Protein AF-A0A7Y1T900-F1 (afdb_monomer)

Foldseek 3Di:
DDDDDDDDDDDDDDDDDDDDDDDDDDPPDDDDPPLQKWKKKFWDDPLATPDIDGVVVVVCLLVVVDFDQVQAQHWIWMKMFIAGNVRHTQEIEIFIWGAHNRRRTPNVDDDPGVVQQVPADQDDDDPNHGHGYHALVRDPDPVCSVGGHDWDPDPPRTNRVSVVVVRD

Solvent-accessible surface area (backbone atoms only — not comparable to full-atom values): 10420 Å² total; per-residue (Å²): 138,88,83,91,82,90,85,85,83,90,87,85,86,82,90,81,85,86,83,81,85,80,78,94,79,83,95,77,86,88,82,72,85,73,78,64,52,51,52,31,37,34,32,45,54,97,84,38,79,77,46,76,46,46,39,71,55,50,49,37,23,56,74,58,78,39,66,41,71,93,40,43,61,35,79,43,40,34,35,39,38,37,23,38,85,83,67,45,69,49,29,35,36,34,32,50,50,47,24,37,81,76,9,32,42,49,75,86,68,79,77,64,62,69,62,51,43,75,71,27,56,71,77,50,71,54,99,91,38,72,18,20,46,30,29,30,91,67,50,91,47,73,85,58,30,79,43,26,40,78,77,57,76,52,92,89,79,26,52,59,67,52,57,57,68,72,60,125

Secondary structure (DSSP, 8-state):
-----------------------------SS-----EEEEEEEEETTEEEEEEEHHHHHHHHTTSS--GGGTT-EEEEEEEEEETTS-EEEEEEEEEEB-TTS-B-TT----HHHHHHHS-EEEEETTEEEEEE-GGG-S-HHHHTTB------TTTSHHHHHHHH--

Structure (mmCIF, N/CA/C/O backbone):
data_AF-A0A7Y1T900-F1
#
_entry.id   AF-A0A7Y1T900-F1
#
loop_
_atom_site.group_PDB
_atom_site.id
_atom_site.type_symbol
_atom_site.label_atom_id
_atom_site.label_alt_id
_atom_site.label_comp_id
_atom_site.label_asym_id
_atom_site.label_entity_id
_atom_site.label_seq_id
_atom_site.pdbx_PDB_ins_code
_atom_site.Cartn_x
_atom_site.Cartn_y
_atom_site.Cartn_z
_atom_site.occupancy
_atom_site.B_iso_or_equiv
_atom_site.auth_seq_id
_atom_site.auth_comp_id
_atom_site.auth_asym_id
_atom_site.auth_atom_id
_atom_site.pdbx_PDB_model_num
ATOM 1 N N . MET A 1 1 ? -23.123 -55.597 -54.312 1.00 45.16 1 MET A N 1
ATOM 2 C CA . MET A 1 1 ? -22.780 -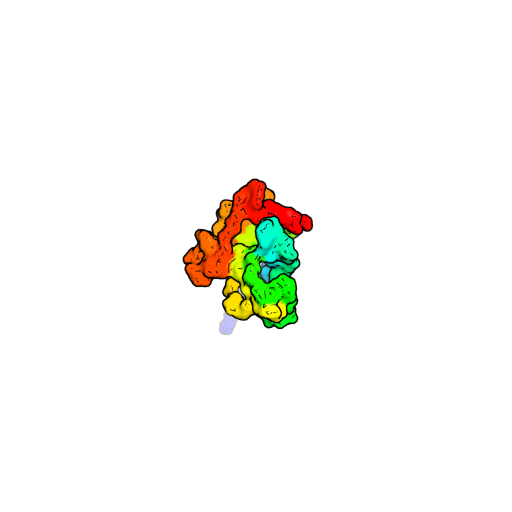57.001 -53.996 1.00 45.16 1 MET A CA 1
ATOM 3 C C . MET A 1 1 ? -21.574 -57.367 -54.848 1.00 45.16 1 MET A C 1
ATOM 5 O O . MET A 1 1 ? -21.586 -56.977 -56.007 1.00 45.16 1 MET A O 1
ATOM 9 N N . LEU A 1 2 ? -20.599 -58.078 -54.259 1.00 38.12 2 LEU A N 1
ATOM 10 C CA . LEU A 1 2 ? -19.249 -58.453 -54.747 1.00 38.12 2 LEU A CA 1
ATOM 11 C C . LEU A 1 2 ? -18.158 -57.437 -54.343 1.00 38.12 2 LEU A C 1
ATOM 13 O O . LEU A 1 2 ? -18.059 -56.376 -54.941 1.00 38.12 2 LEU A O 1
ATOM 17 N N . HIS A 1 3 ? -17.554 -57.544 -53.152 1.00 36.44 3 HIS A N 1
ATOM 18 C CA . HIS A 1 3 ? -16.543 -58.506 -52.644 1.00 36.44 3 HIS A CA 1
ATOM 19 C C . HIS A 1 3 ? -15.094 -58.232 -53.108 1.00 36.44 3 HIS A C 1
ATOM 21 O O . HIS A 1 3 ? -14.698 -58.601 -54.203 1.00 36.44 3 HIS A O 1
ATOM 27 N N . TYR A 1 4 ? -14.363 -57.558 -52.209 1.00 37.28 4 TYR A N 1
ATOM 28 C CA . TYR A 1 4 ? -13.002 -57.794 -51.686 1.00 37.28 4 TYR A CA 1
ATOM 29 C C . TYR A 1 4 ? -12.129 -58.924 -52.275 1.00 37.28 4 TYR A C 1
ATOM 31 O O . TYR A 1 4 ? -12.554 -60.073 -52.244 1.00 37.28 4 TYR A O 1
ATOM 39 N N . THR A 1 5 ? -10.874 -58.581 -52.609 1.00 42.81 5 THR A N 1
ATOM 40 C CA . THR A 1 5 ? -9.597 -59.305 -52.339 1.00 42.81 5 THR A CA 1
ATOM 41 C C . THR A 1 5 ? -8.461 -58.326 -52.681 1.00 42.81 5 THR A C 1
ATOM 43 O O . THR A 1 5 ? -8.420 -57.823 -53.799 1.00 42.81 5 THR A O 1
ATOM 46 N N . ASP A 1 6 ? -7.720 -57.770 -51.723 1.00 39.84 6 ASP A N 1
ATOM 47 C CA . ASP A 1 6 ? -6.566 -58.348 -51.005 1.00 39.84 6 ASP A CA 1
ATOM 48 C C . ASP A 1 6 ? -5.422 -58.799 -51.926 1.00 39.84 6 ASP A C 1
ATOM 50 O O . ASP A 1 6 ? -5.520 -59.833 -52.582 1.00 39.84 6 ASP A O 1
ATOM 54 N N . GLN A 1 7 ? -4.340 -58.007 -51.953 1.00 41.41 7 GLN A N 1
ATOM 55 C CA . GLN A 1 7 ? -3.005 -58.488 -52.305 1.00 41.41 7 GLN A CA 1
ATOM 56 C C . GLN A 1 7 ? -1.916 -57.588 -51.684 1.00 41.41 7 GLN A C 1
ATOM 58 O O . GLN A 1 7 ? -1.679 -56.464 -52.122 1.00 41.41 7 GLN A O 1
ATOM 63 N N . ILE A 1 8 ? -1.267 -58.117 -50.646 1.00 41.59 8 ILE A N 1
ATOM 64 C CA . ILE A 1 8 ? 0.055 -57.745 -50.099 1.00 41.59 8 ILE A CA 1
ATOM 65 C C . ILE A 1 8 ? 1.066 -58.741 -50.729 1.00 41.59 8 ILE A C 1
ATOM 67 O O . ILE A 1 8 ? 0.631 -59.858 -51.031 1.00 41.59 8 ILE A O 1
ATOM 71 N N . PRO A 1 9 ? 2.357 -58.431 -51.003 1.00 43.88 9 PRO A N 1
ATOM 72 C CA . PRO A 1 9 ? 3.439 -58.342 -49.992 1.00 43.88 9 PRO A CA 1
ATOM 73 C C . PRO A 1 9 ? 4.434 -57.187 -50.295 1.00 43.88 9 PRO A C 1
ATOM 75 O O . PRO A 1 9 ? 4.579 -56.768 -51.433 1.00 43.88 9 PRO A O 1
ATOM 78 N N . GLY A 1 10 ? 5.026 -56.500 -49.315 1.00 32.78 10 GLY A N 1
ATOM 79 C CA . GLY A 1 10 ? 6.207 -56.939 -48.564 1.00 32.78 10 GLY A CA 1
ATOM 80 C C . GLY A 1 10 ? 7.485 -56.413 -49.236 1.00 32.78 10 GLY A C 1
ATOM 81 O O . GLY A 1 10 ? 7.670 -56.708 -50.404 1.00 32.78 10 GLY A O 1
ATOM 82 N N . GLU A 1 11 ? 8.315 -55.627 -48.527 1.00 35.12 11 GLU A N 1
ATOM 83 C CA . GLU A 1 11 ? 9.789 -55.759 -48.474 1.00 35.12 11 GLU A CA 1
ATOM 84 C C . GLU A 1 11 ? 10.532 -54.552 -47.834 1.00 35.12 11 GLU A C 1
ATOM 86 O O . GLU A 1 11 ? 10.323 -53.399 -48.190 1.00 35.12 11 GLU A O 1
ATOM 91 N N . PHE A 1 12 ? 11.447 -54.907 -46.916 1.00 35.56 12 PHE A N 1
ATOM 92 C CA . PHE A 1 12 ? 12.725 -54.269 -46.541 1.00 35.56 12 PHE A CA 1
ATOM 93 C C . PHE A 1 12 ? 12.799 -53.011 -45.629 1.00 35.56 12 PHE A C 1
ATOM 95 O O . PHE A 1 12 ? 12.465 -51.889 -45.985 1.00 35.56 12 PHE A O 1
ATOM 102 N N . SER A 1 13 ? 13.367 -53.253 -44.435 1.00 34.88 13 SER A N 1
ATOM 103 C CA . SER A 1 13 ? 14.042 -52.332 -43.484 1.00 34.88 13 SER A CA 1
ATOM 104 C C . SER A 1 13 ? 15.363 -51.762 -44.076 1.00 34.88 13 SER A C 1
ATOM 106 O O . SER A 1 13 ? 15.739 -52.260 -45.140 1.00 34.88 13 SER A O 1
ATOM 108 N N . PRO A 1 14 ? 16.178 -50.881 -43.429 1.00 45.41 14 PRO A N 1
ATOM 109 C CA . PRO A 1 14 ? 16.060 -50.139 -42.156 1.00 45.41 14 PRO A CA 1
ATOM 110 C C . PRO A 1 14 ? 16.460 -48.628 -42.245 1.00 45.41 14 PRO A C 1
ATOM 112 O O . PRO A 1 14 ? 16.906 -48.142 -43.275 1.00 45.41 14 PRO A O 1
ATOM 115 N N . ASP A 1 15 ? 16.337 -47.917 -41.117 1.00 38.31 15 ASP A N 1
ATOM 116 C CA . ASP A 1 15 ? 17.095 -46.714 -40.701 1.00 38.31 15 ASP A CA 1
ATOM 117 C C . ASP A 1 15 ? 17.155 -45.457 -41.602 1.00 38.31 15 ASP A C 1
ATOM 119 O O . ASP A 1 15 ? 17.971 -45.352 -42.512 1.00 38.31 15 ASP A O 1
ATOM 123 N N . CYS A 1 16 ? 16.413 -44.408 -41.217 1.00 36.38 16 CYS A N 1
ATOM 124 C CA . CYS A 1 16 ? 16.974 -43.053 -41.174 1.00 36.38 16 CYS A CA 1
ATOM 125 C C . CYS A 1 16 ? 16.130 -42.145 -40.264 1.00 36.38 16 CYS A C 1
ATOM 127 O O . CYS A 1 16 ? 15.074 -41.654 -40.647 1.00 36.38 16 CYS A O 1
ATOM 129 N N . ALA A 1 17 ? 16.610 -41.985 -39.034 1.00 35.00 17 ALA A N 1
ATOM 130 C CA . ALA A 1 17 ? 16.558 -40.791 -38.195 1.00 35.00 17 ALA A CA 1
ATOM 131 C C . ALA A 1 17 ? 15.448 -39.730 -38.403 1.00 35.00 17 ALA A C 1
ATOM 133 O O . ALA A 1 17 ? 15.327 -39.093 -39.444 1.00 35.00 17 ALA A O 1
ATOM 134 N N . ALA A 1 18 ? 14.866 -39.374 -37.253 1.00 38.28 18 ALA A N 1
ATOM 135 C CA . ALA A 1 18 ? 14.321 -38.063 -36.904 1.00 38.28 18 ALA A CA 1
ATOM 136 C C . ALA A 1 18 ? 12.910 -37.726 -37.406 1.00 38.28 18 ALA A C 1
ATOM 138 O O . ALA A 1 18 ? 12.734 -37.054 -38.409 1.00 38.28 18 ALA A O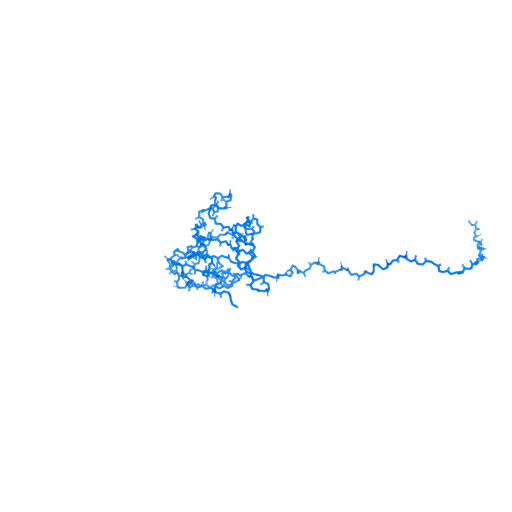 1
ATOM 139 N N . VAL A 1 19 ? 11.921 -37.986 -36.550 1.00 44.19 19 VAL A N 1
ATOM 140 C CA . VAL A 1 19 ? 11.122 -36.895 -35.973 1.00 44.19 19 VAL A CA 1
ATOM 141 C C . VAL A 1 19 ? 10.771 -37.262 -34.536 1.00 44.19 19 VAL A C 1
ATOM 143 O O . VAL A 1 19 ? 10.207 -38.312 -34.249 1.00 44.19 19 VAL A O 1
ATOM 146 N N . ARG A 1 20 ? 11.239 -36.410 -33.631 1.00 42.25 20 ARG A N 1
ATOM 147 C CA . ARG A 1 20 ? 11.107 -36.516 -32.185 1.00 42.25 20 ARG A CA 1
ATOM 148 C C . ARG A 1 20 ? 9.652 -36.289 -31.780 1.00 42.25 20 ARG A C 1
ATOM 150 O O . ARG A 1 20 ? 9.027 -35.349 -32.256 1.00 42.25 20 ARG A O 1
ATOM 157 N N . ASP A 1 21 ? 9.170 -37.162 -30.908 1.00 39.00 21 ASP A N 1
ATOM 158 C CA . ASP A 1 21 ? 8.677 -36.800 -29.579 1.00 39.00 21 ASP A CA 1
ATOM 159 C C . ASP A 1 21 ? 7.980 -35.435 -29.444 1.00 39.00 21 ASP A C 1
ATOM 161 O O . ASP A 1 21 ? 8.631 -34.394 -29.354 1.00 39.00 21 ASP A O 1
ATOM 165 N N . VAL A 1 22 ? 6.648 -35.467 -29.367 1.00 48.41 22 VAL A N 1
ATOM 166 C CA . VAL A 1 22 ? 5.879 -34.527 -28.544 1.00 48.41 22 VAL A CA 1
ATOM 167 C C . VAL A 1 22 ? 4.795 -35.345 -27.837 1.00 48.41 22 VAL A C 1
ATOM 169 O O . VAL A 1 22 ? 3.621 -35.319 -28.209 1.00 48.41 22 VAL A O 1
ATOM 172 N N . GLN A 1 23 ? 5.223 -36.135 -26.845 1.00 41.78 23 GLN A N 1
ATOM 173 C CA . GLN A 1 23 ? 4.377 -36.537 -25.716 1.00 41.78 23 GLN A CA 1
ATOM 174 C C . GLN A 1 23 ? 3.756 -35.260 -25.113 1.00 41.78 23 GLN A C 1
ATOM 176 O O . GLN A 1 23 ? 4.414 -34.243 -24.927 1.00 41.78 23 GLN A O 1
ATOM 181 N N . GLU A 1 24 ? 2.434 -35.168 -25.035 1.00 50.62 24 GLU A N 1
ATOM 182 C CA . GLU A 1 24 ? 1.666 -35.583 -23.858 1.00 50.62 24 GLU A CA 1
ATOM 183 C C . GLU A 1 24 ? 2.064 -34.882 -22.548 1.00 50.62 24 GLU A C 1
ATOM 185 O O . GLU A 1 24 ? 2.051 -35.485 -21.488 1.00 50.62 24 GLU A O 1
ATOM 190 N N . GLU A 1 25 ? 2.329 -33.576 -22.581 1.00 47.28 25 GLU A N 1
ATOM 191 C CA . GLU A 1 25 ? 2.308 -32.742 -21.375 1.00 47.28 25 GLU A CA 1
ATOM 192 C C . GLU A 1 25 ? 1.733 -31.364 -21.697 1.00 47.28 25 GLU A C 1
ATOM 194 O O . GLU A 1 25 ? 2.413 -30.534 -22.287 1.00 47.28 25 GLU A O 1
ATOM 199 N N . SER A 1 26 ? 0.463 -31.130 -21.343 1.00 45.59 26 SER A N 1
ATOM 200 C CA . SER A 1 26 ? -0.098 -29.825 -20.918 1.00 45.59 26 SER A CA 1
ATOM 201 C C . SER A 1 26 ? -1.629 -29.887 -20.838 1.00 45.59 26 SER A C 1
ATOM 203 O O . SER A 1 26 ? -2.348 -29.094 -21.440 1.00 45.59 26 SER A O 1
ATOM 205 N N . ARG A 1 27 ? -2.164 -30.844 -20.071 1.00 48.28 27 ARG A N 1
ATOM 206 C CA . ARG A 1 27 ? -3.566 -30.822 -19.609 1.00 48.28 27 ARG A CA 1
ATOM 207 C C . ARG A 1 27 ? -3.702 -30.263 -18.189 1.00 48.28 27 ARG A C 1
ATOM 209 O O . ARG A 1 27 ? -4.608 -30.638 -17.453 1.00 48.28 27 ARG A O 1
ATOM 216 N N . LEU A 1 28 ? -2.823 -29.337 -17.807 1.00 46.28 28 LEU A N 1
ATOM 217 C CA . LEU A 1 28 ? -2.864 -28.725 -16.483 1.00 46.28 28 LEU A CA 1
ATOM 218 C C . LEU A 1 28 ? -2.507 -27.234 -16.502 1.00 46.28 28 LEU A C 1
ATOM 220 O O . LEU A 1 28 ? -1.530 -26.832 -15.892 1.00 46.28 28 LEU A O 1
ATOM 224 N N . ILE A 1 29 ? -3.320 -26.403 -17.159 1.00 49.94 29 ILE A N 1
ATOM 225 C CA . ILE A 1 29 ? -3.490 -24.998 -16.750 1.00 49.94 29 ILE A CA 1
ATOM 226 C C . ILE A 1 29 ? -4.977 -24.640 -16.903 1.00 49.94 29 ILE A C 1
ATOM 228 O O . ILE A 1 29 ? -5.376 -23.979 -17.854 1.00 49.94 29 ILE A O 1
ATOM 232 N N . LEU A 1 30 ? -5.824 -25.143 -15.995 1.00 50.34 30 LEU A N 1
ATOM 233 C CA . LEU A 1 30 ? -7.190 -24.621 -15.816 1.00 50.34 30 LEU A CA 1
ATOM 234 C C . LEU A 1 30 ? -7.525 -24.223 -14.368 1.00 50.34 30 LEU A C 1
ATOM 236 O O . LEU A 1 30 ? -8.487 -23.502 -14.175 1.00 50.34 30 LEU A O 1
ATOM 240 N N . PHE A 1 31 ? -6.735 -24.552 -13.344 1.00 47.88 31 PHE A N 1
ATOM 241 C CA . PHE A 1 31 ? -6.964 -24.011 -11.995 1.00 47.88 31 PHE A CA 1
ATOM 242 C C . PHE A 1 31 ? -5.635 -23.813 -11.275 1.00 47.88 31 PHE A C 1
ATOM 244 O O . PHE A 1 31 ? -4.963 -24.777 -10.925 1.00 47.88 31 PHE A O 1
ATOM 251 N N . GLY A 1 32 ? -5.259 -22.549 -11.084 1.00 40.34 32 GLY A N 1
ATOM 252 C CA . GLY A 1 32 ? -4.048 -22.151 -10.378 1.00 40.34 32 GLY A CA 1
ATOM 253 C C . GLY A 1 32 ? -3.141 -21.297 -11.249 1.00 40.34 32 GLY A C 1
ATOM 254 O O . GLY A 1 32 ? -2.096 -21.757 -11.702 1.00 40.34 32 GLY A O 1
ATOM 255 N N . ALA A 1 33 ? -3.481 -20.017 -11.419 1.00 45.28 33 ALA A N 1
ATOM 256 C CA . ALA A 1 33 ? -2.409 -19.034 -11.455 1.00 45.28 33 ALA A CA 1
ATOM 257 C C . ALA A 1 33 ? -1.671 -19.223 -10.127 1.00 45.28 33 ALA A C 1
ATOM 259 O O . ALA A 1 33 ? -2.190 -18.862 -9.074 1.00 45.28 33 ALA A O 1
ATOM 260 N N . LYS A 1 34 ? -0.538 -19.928 -10.147 1.00 46.97 34 LYS A N 1
ATOM 261 C CA . LYS A 1 34 ? 0.310 -20.069 -8.969 1.00 46.97 34 LYS A CA 1
ATOM 262 C C . LYS A 1 34 ? 0.652 -18.633 -8.578 1.00 46.97 34 LYS A C 1
ATOM 264 O O . LYS A 1 34 ? 1.397 -17.985 -9.307 1.00 46.97 34 LYS A O 1
ATOM 269 N N . GLN A 1 35 ? 0.045 -18.097 -7.517 1.00 55.28 35 GLN A N 1
ATOM 270 C CA . GLN A 1 35 ? 0.460 -16.813 -6.963 1.00 55.28 35 GLN A CA 1
ATOM 271 C C . GLN A 1 35 ? 1.894 -17.031 -6.479 1.00 55.28 35 GLN A C 1
ATOM 273 O O . GLN A 1 35 ? 2.144 -17.588 -5.417 1.00 55.28 35 GLN A O 1
ATOM 278 N N . THR A 1 36 ? 2.862 -16.699 -7.332 1.00 72.00 36 THR A N 1
ATOM 279 C CA . THR A 1 36 ? 4.294 -16.756 -7.021 1.00 72.00 36 THR A CA 1
ATOM 280 C C . THR A 1 36 ? 4.756 -15.474 -6.340 1.00 72.00 36 THR A C 1
ATOM 282 O O . THR A 1 36 ? 5.948 -15.182 -6.333 1.00 72.00 36 THR A O 1
ATOM 285 N N . ASN A 1 37 ? 3.816 -14.687 -5.823 1.00 84.81 37 ASN A N 1
ATOM 286 C CA . ASN A 1 37 ? 4.079 -13.404 -5.212 1.00 84.81 37 ASN A CA 1
ATOM 287 C C . ASN A 1 37 ? 3.285 -13.308 -3.909 1.00 84.81 37 ASN A C 1
ATOM 289 O O . ASN A 1 37 ? 2.153 -13.785 -3.843 1.00 84.81 37 ASN A O 1
ATOM 293 N N . TYR A 1 38 ? 3.892 -12.687 -2.910 1.00 90.38 38 TYR A N 1
ATOM 294 C CA . TYR A 1 38 ? 3.255 -12.261 -1.678 1.00 90.38 38 TYR A CA 1
ATOM 295 C C . TYR A 1 38 ? 2.756 -10.828 -1.829 1.00 90.38 38 TYR A C 1
ATOM 297 O O . TYR A 1 38 ? 3.373 -10.008 -2.514 1.00 90.38 38 TYR A O 1
ATOM 305 N N . GLU A 1 39 ? 1.642 -10.533 -1.174 1.00 92.44 39 GLU A N 1
ATOM 306 C CA . GLU A 1 39 ? 1.009 -9.221 -1.189 1.00 92.44 39 GLU A CA 1
ATOM 307 C C . GLU A 1 39 ? 0.828 -8.748 0.252 1.00 92.44 39 GLU A C 1
ATOM 309 O O . GLU A 1 39 ? 0.357 -9.497 1.112 1.00 92.44 39 GLU A O 1
ATOM 314 N N . ALA A 1 40 ? 1.244 -7.515 0.523 1.00 93.44 40 ALA A N 1
ATOM 315 C CA . ALA A 1 40 ? 1.246 -6.942 1.864 1.00 93.44 40 ALA A CA 1
ATOM 316 C C . ALA A 1 40 ? 0.867 -5.462 1.831 1.00 93.44 40 ALA A C 1
ATOM 318 O O . ALA A 1 40 ? 1.049 -4.784 0.817 1.00 93.44 40 ALA A O 1
ATOM 319 N N . VAL A 1 41 ? 0.369 -4.958 2.956 1.00 93.00 41 VAL A N 1
ATOM 320 C CA . VAL A 1 41 ? 0.059 -3.544 3.170 1.00 93.00 41 VAL A CA 1
ATOM 321 C C . VAL A 1 41 ? 0.832 -3.046 4.381 1.00 93.00 41 VAL A C 1
ATOM 323 O O . VAL A 1 41 ? 0.808 -3.655 5.450 1.00 93.00 41 VAL A O 1
ATOM 326 N N . LEU A 1 42 ? 1.535 -1.930 4.204 1.00 92.69 42 LEU A N 1
ATOM 327 C CA . LEU A 1 42 ? 2.271 -1.260 5.268 1.00 92.69 42 LEU A CA 1
ATOM 328 C C . LEU A 1 42 ? 1.686 0.125 5.493 1.00 92.69 42 LEU A C 1
ATOM 330 O O . LEU A 1 42 ? 1.648 0.949 4.580 1.00 92.69 42 LEU A O 1
ATOM 334 N N . PHE A 1 43 ? 1.285 0.398 6.726 1.00 92.31 43 PHE A N 1
ATOM 335 C CA . PHE A 1 43 ? 0.881 1.720 7.176 1.00 92.31 43 PHE A CA 1
ATOM 336 C C . PHE A 1 43 ? 2.121 2.500 7.587 1.00 92.31 43 PHE A C 1
ATOM 338 O O . PHE A 1 43 ? 2.931 2.032 8.389 1.00 92.31 43 PHE A O 1
ATOM 345 N N . VAL A 1 44 ? 2.286 3.695 7.033 1.00 89.69 44 VAL A N 1
ATOM 346 C CA . VAL A 1 44 ? 3.486 4.512 7.191 1.00 89.69 44 VAL A CA 1
ATOM 347 C C . VAL A 1 44 ? 3.138 5.904 7.698 1.00 89.69 44 VAL A C 1
ATOM 349 O O . VAL A 1 44 ? 2.142 6.508 7.314 1.00 89.69 44 VAL A O 1
ATOM 352 N N . SER A 1 45 ? 3.994 6.451 8.553 1.00 85.81 45 SER A N 1
ATOM 353 C CA . SER A 1 45 ? 3.895 7.835 9.011 1.00 85.81 45 SER A CA 1
ATOM 354 C C . SER A 1 45 ? 5.282 8.395 9.275 1.00 85.81 45 SER A C 1
ATOM 356 O O . SER A 1 45 ? 6.105 7.738 9.908 1.00 85.81 45 SER A O 1
ATOM 358 N N . ARG A 1 46 ? 5.561 9.605 8.768 1.00 76.75 46 ARG A N 1
ATOM 359 C CA . ARG A 1 46 ? 6.829 10.339 8.971 1.00 76.75 46 ARG A CA 1
ATOM 360 C C . ARG A 1 46 ? 8.080 9.445 8.853 1.00 76.75 46 ARG A C 1
ATOM 362 O O . ARG A 1 46 ? 8.945 9.465 9.723 1.00 76.75 46 ARG A O 1
ATOM 369 N N . ASN A 1 47 ? 8.149 8.645 7.787 1.00 71.81 47 ASN A N 1
ATOM 370 C CA . ASN A 1 47 ? 9.255 7.724 7.475 1.00 71.81 47 ASN A CA 1
ATOM 371 C C . ASN A 1 47 ? 9.417 6.538 8.443 1.00 71.81 47 ASN A C 1
ATOM 373 O O . ASN A 1 47 ? 10.491 5.943 8.522 1.00 71.81 47 ASN A O 1
ATOM 377 N N . LYS A 1 48 ? 8.350 6.151 9.141 1.00 81.25 48 LYS A N 1
ATOM 378 C CA . LYS A 1 48 ? 8.300 4.952 9.976 1.00 81.25 48 LYS A CA 1
ATOM 379 C C . LYS A 1 48 ? 7.120 4.074 9.563 1.00 81.25 48 LYS A C 1
ATOM 381 O O . LYS A 1 48 ? 6.042 4.596 9.292 1.00 81.25 48 LYS A O 1
ATOM 386 N N . VAL A 1 49 ? 7.316 2.757 9.552 1.00 88.38 49 VAL A N 1
ATOM 387 C CA . VAL A 1 49 ? 6.206 1.797 9.486 1.00 88.38 49 VAL A CA 1
ATOM 388 C C . VAL A 1 49 ? 5.513 1.779 10.843 1.00 88.38 49 VAL A C 1
ATOM 390 O O . VAL A 1 49 ? 6.151 1.540 11.871 1.00 88.38 49 VAL A O 1
ATOM 393 N N . LEU A 1 50 ? 4.223 2.096 10.846 1.00 90.31 50 LEU A N 1
ATOM 394 C CA . LEU A 1 50 ? 3.363 1.985 12.019 1.00 90.31 50 LEU A CA 1
ATOM 395 C C . LEU A 1 50 ? 2.913 0.539 12.210 1.00 90.31 50 LEU A C 1
ATOM 397 O O . LEU A 1 50 ? 3.007 0.015 13.314 1.00 90.31 50 LEU A O 1
ATOM 401 N N . LYS A 1 51 ? 2.471 -0.093 11.120 1.00 90.38 51 LYS A N 1
ATOM 402 C CA . LYS A 1 51 ? 1.951 -1.458 11.108 1.00 90.38 51 LYS A CA 1
ATOM 403 C C . LYS A 1 51 ? 2.163 -2.094 9.742 1.00 90.38 51 LYS A C 1
ATOM 405 O O . LYS A 1 51 ? 2.111 -1.406 8.724 1.00 90.38 51 LYS A O 1
ATOM 410 N N . GLU A 1 52 ? 2.369 -3.399 9.733 1.00 91.69 52 GLU A N 1
ATOM 411 C CA . GLU A 1 52 ? 2.429 -4.230 8.534 1.00 91.69 52 GLU A CA 1
ATOM 412 C C . GLU A 1 52 ? 1.435 -5.382 8.676 1.00 91.69 52 GLU A C 1
ATOM 414 O O . GLU A 1 52 ? 1.224 -5.887 9.779 1.00 91.69 52 GLU A O 1
ATOM 419 N N . MET A 1 53 ? 0.796 -5.756 7.573 1.00 92.62 53 MET A N 1
ATOM 420 C CA . MET A 1 53 ? -0.137 -6.879 7.513 1.00 92.62 53 MET A CA 1
ATOM 421 C C . MET A 1 53 ? -0.175 -7.464 6.100 1.00 92.62 53 MET A C 1
ATOM 423 O O . MET A 1 53 ? 0.174 -6.793 5.121 1.00 92.62 53 MET A O 1
ATOM 427 N N . LEU A 1 54 ? -0.596 -8.720 5.976 1.00 91.81 54 LEU A N 1
ATOM 428 C CA . LEU A 1 54 ? -0.844 -9.343 4.680 1.00 91.81 54 LEU A CA 1
A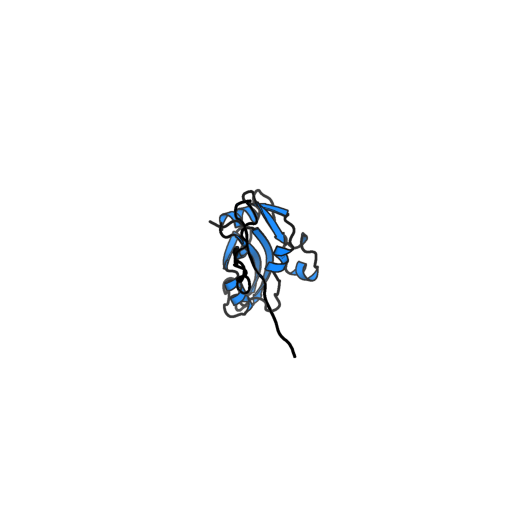TOM 429 C C . LEU A 1 54 ? -2.007 -8.650 3.973 1.00 91.81 54 LEU A C 1
ATOM 431 O O . LEU A 1 54 ? -2.927 -8.134 4.609 1.00 91.81 54 LEU A O 1
ATOM 435 N N . TYR A 1 55 ? -2.009 -8.684 2.640 1.00 91.50 55 TYR A N 1
ATOM 436 C CA . TYR A 1 55 ? -3.115 -8.106 1.880 1.00 91.50 55 TYR A CA 1
ATOM 437 C C . TYR A 1 55 ? -4.458 -8.759 2.237 1.00 91.50 55 TYR A C 1
ATOM 439 O O . TYR A 1 55 ? -5.437 -8.050 2.418 1.00 91.50 55 TYR A O 1
ATOM 447 N N . SER A 1 56 ? -4.479 -10.070 2.489 1.00 90.81 56 SER A N 1
ATOM 448 C CA . SER A 1 56 ? -5.676 -10.783 2.954 1.00 90.81 56 SER A CA 1
ATOM 449 C C . SER A 1 56 ? -6.182 -10.323 4.326 1.00 90.81 56 SER A C 1
ATOM 451 O O . SER A 1 56 ? -7.377 -10.387 4.601 1.00 90.81 56 SER A O 1
ATOM 453 N N . GLU A 1 57 ? -5.285 -9.883 5.214 1.00 91.25 57 GLU A N 1
ATOM 454 C CA . GLU A 1 57 ? -5.679 -9.307 6.507 1.00 91.25 57 GLU A CA 1
ATOM 455 C C . GLU A 1 57 ? -6.288 -7.922 6.298 1.00 91.25 57 GLU A C 1
ATOM 457 O O . GLU A 1 57 ? -7.336 -7.616 6.859 1.00 91.25 57 GLU A O 1
ATOM 462 N N . PHE A 1 58 ? -5.686 -7.118 5.420 1.00 91.50 58 PHE A N 1
ATOM 463 C CA . PHE A 1 58 ? -6.236 -5.826 5.034 1.00 91.50 58 PHE A CA 1
ATOM 464 C C . PHE A 1 58 ? -7.609 -5.955 4.352 1.00 91.50 58 PHE A C 1
ATOM 466 O O . PHE A 1 58 ? -8.512 -5.183 4.660 1.00 91.50 58 PHE A O 1
ATOM 473 N N . GLU A 1 59 ? -7.817 -6.956 3.493 1.00 90.12 59 GLU A N 1
ATOM 474 C CA . GLU A 1 59 ? -9.131 -7.257 2.903 1.00 90.12 59 GLU A CA 1
ATOM 475 C C . GLU A 1 59 ? -10.182 -7.553 3.982 1.00 90.12 59 GLU A C 1
ATOM 477 O O . GLU A 1 59 ? -11.289 -7.021 3.928 1.00 90.12 59 GLU A O 1
ATOM 482 N N . ALA A 1 60 ? -9.822 -8.307 5.025 1.00 90.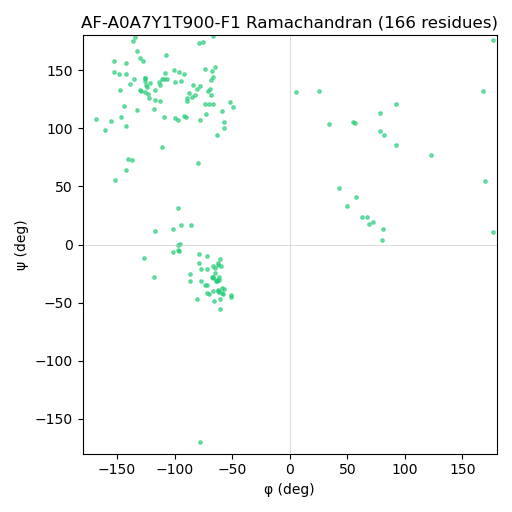75 60 ALA A N 1
ATOM 483 C CA . ALA A 1 60 ? -10.723 -8.557 6.149 1.00 90.75 60 ALA A CA 1
ATOM 484 C C . ALA A 1 60 ? -11.083 -7.272 6.923 1.00 90.75 60 ALA A C 1
ATOM 486 O O . ALA A 1 60 ? -12.193 -7.162 7.456 1.00 90.75 60 ALA A O 1
ATOM 487 N N . VAL A 1 61 ? -10.170 -6.296 6.973 1.00 90.12 61 VAL A N 1
ATOM 488 C CA . VAL A 1 61 ? -10.432 -4.966 7.543 1.00 90.12 61 VAL A CA 1
ATOM 489 C C . VAL A 1 61 ? -11.387 -4.162 6.654 1.00 90.12 61 VAL A C 1
ATOM 491 O O . VAL A 1 61 ? -12.332 -3.560 7.165 1.00 90.12 61 VAL A O 1
ATOM 494 N N . LEU A 1 62 ? -11.205 -4.200 5.329 1.00 88.44 62 LEU A N 1
ATOM 495 C CA . LEU A 1 62 ? -12.108 -3.553 4.364 1.00 88.44 62 LEU A CA 1
ATOM 496 C C . LEU A 1 62 ? -13.529 -4.132 4.409 1.00 88.44 62 LEU A C 1
ATOM 498 O O . LEU A 1 62 ? -14.510 -3.388 4.356 1.00 88.44 62 LEU A O 1
ATOM 502 N N . ASP A 1 63 ? -13.648 -5.450 4.571 1.00 87.38 63 ASP A N 1
ATOM 503 C CA . ASP A 1 63 ? -14.936 -6.136 4.710 1.00 87.38 63 ASP A CA 1
ATOM 504 C C . ASP A 1 63 ? -15.607 -5.870 6.074 1.00 87.38 63 ASP A C 1
ATOM 506 O O . ASP A 1 63 ? -16.786 -6.184 6.278 1.00 87.38 63 ASP A O 1
ATOM 510 N N . GLY A 1 64 ? -14.884 -5.256 7.018 1.00 85.31 64 GLY A N 1
ATOM 511 C CA . GLY A 1 64 ? -15.351 -4.974 8.374 1.00 85.31 64 GLY A CA 1
ATOM 512 C C . GLY A 1 64 ? -15.446 -6.217 9.261 1.00 85.31 64 GLY A C 1
ATOM 513 O O . GLY A 1 64 ? -16.165 -6.202 10.261 1.00 85.31 64 GLY A O 1
ATOM 514 N N . VAL A 1 65 ? -14.751 -7.298 8.893 1.00 85.19 65 VAL A N 1
ATOM 515 C CA . VAL A 1 65 ? -14.619 -8.517 9.709 1.00 85.19 65 VAL A CA 1
ATOM 516 C C . VAL A 1 65 ? -13.674 -8.265 10.885 1.00 85.19 65 VAL A C 1
ATOM 518 O O . VAL A 1 65 ? -13.893 -8.789 11.978 1.00 85.19 65 VAL A O 1
ATOM 521 N N . VAL A 1 66 ? -12.644 -7.446 10.664 1.00 85.25 66 VAL A N 1
ATOM 522 C CA . VAL A 1 66 ? -11.646 -7.042 11.661 1.00 85.25 66 VAL A CA 1
ATOM 523 C C . VAL A 1 66 ? -11.612 -5.516 11.735 1.00 85.25 66 VAL A C 1
ATOM 525 O O . VAL A 1 66 ? -11.645 -4.844 10.711 1.00 85.25 66 VAL A O 1
ATOM 528 N N . GLY A 1 67 ? -11.577 -4.964 12.946 1.00 84.75 67 GLY A N 1
ATOM 529 C CA . GLY A 1 67 ? -11.377 -3.532 13.167 1.00 84.75 67 GLY A CA 1
ATOM 530 C C . GLY A 1 67 ? -9.934 -3.235 13.554 1.00 84.75 67 GLY A C 1
ATOM 531 O O . GLY A 1 67 ? -9.281 -4.050 14.208 1.00 84.75 67 GLY A O 1
ATOM 532 N N . GLU A 1 68 ? -9.465 -2.045 13.202 1.00 88.50 68 GLU A N 1
ATOM 533 C CA . GLU A 1 68 ? -8.132 -1.539 13.509 1.00 88.50 68 GLU A CA 1
ATOM 534 C C . GLU A 1 68 ? -8.225 -0.397 14.534 1.00 88.50 68 GLU A C 1
ATOM 536 O O . GLU A 1 68 ? -8.239 0.780 14.166 1.00 88.50 68 GLU A O 1
ATOM 541 N N . PRO A 1 69 ? -8.294 -0.709 15.844 1.00 86.56 69 PRO A N 1
ATOM 542 C CA . PRO A 1 69 ? -8.473 0.308 16.881 1.00 86.56 69 PRO A CA 1
ATOM 543 C C . PRO A 1 69 ? -7.286 1.276 16.983 1.00 86.56 69 PRO A C 1
ATOM 545 O O . PRO A 1 69 ? -7.421 2.374 17.513 1.00 86.56 69 PRO A O 1
ATOM 548 N N . GLU A 1 70 ? -6.120 0.875 16.472 1.00 86.00 70 GLU A N 1
ATOM 549 C CA . GLU A 1 70 ? -4.915 1.706 16.398 1.00 86.00 70 GLU A CA 1
ATOM 550 C C . GLU A 1 70 ? -5.068 2.888 15.429 1.00 86.00 70 GLU A C 1
ATOM 552 O O . GLU A 1 70 ? -4.303 3.844 15.527 1.00 86.00 70 GLU A O 1
ATOM 557 N N . PHE A 1 71 ? -6.050 2.833 14.524 1.00 88.44 71 PHE A N 1
ATOM 558 C CA . PHE A 1 71 ? -6.301 3.848 13.501 1.00 88.44 71 PHE A CA 1
ATOM 559 C C . PHE A 1 71 ? -7.667 4.534 13.652 1.00 88.44 71 PHE A C 1
ATOM 561 O O . PHE A 1 71 ? -8.091 5.251 12.754 1.00 88.44 71 PHE A O 1
ATOM 568 N N . CYS A 1 72 ? -8.370 4.345 14.774 1.00 90.81 72 CYS A N 1
ATOM 569 C CA . CYS A 1 72 ? -9.682 4.951 15.026 1.00 90.81 72 CYS A CA 1
ATOM 570 C C . CYS A 1 72 ? -9.709 6.465 14.746 1.00 90.81 72 CYS A C 1
ATOM 572 O O . CYS A 1 72 ? -9.052 7.244 15.438 1.00 90.81 72 CYS A O 1
ATOM 574 N N . GLY A 1 73 ? -10.537 6.886 13.786 1.00 89.12 73 GLY A N 1
ATOM 575 C CA . GLY A 1 73 ? -10.720 8.294 13.424 1.00 89.12 73 GLY A CA 1
ATOM 576 C C . GLY A 1 73 ? -9.508 8.941 12.747 1.00 89.12 73 GLY A C 1
ATOM 577 O O . GLY A 1 73 ? -9.419 10.171 12.720 1.00 89.12 73 GLY A O 1
ATOM 578 N N . GLU A 1 74 ? -8.568 8.146 12.231 1.00 90.50 74 GLU A N 1
ATOM 579 C CA . GLU A 1 74 ? -7.370 8.636 11.556 1.00 90.50 74 GLU A CA 1
ATOM 580 C C . GLU A 1 74 ? -7.410 8.407 10.038 1.00 90.50 74 GLU A C 1
ATOM 582 O O . GLU A 1 74 ? -7.928 7.416 9.526 1.00 90.50 74 GLU A O 1
ATOM 587 N N . THR A 1 75 ? -6.784 9.334 9.312 1.00 90.56 75 THR A N 1
ATOM 588 C CA . THR A 1 75 ? -6.437 9.171 7.898 1.00 90.56 75 THR A CA 1
ATOM 589 C C . THR A 1 75 ? -5.026 8.603 7.807 1.00 90.56 75 THR A C 1
ATOM 591 O O . THR A 1 75 ? -4.040 9.290 8.105 1.00 90.56 75 THR A O 1
ATOM 594 N N . CYS A 1 76 ? -4.903 7.354 7.374 1.00 91.31 76 CYS A N 1
ATOM 595 C CA . CYS A 1 76 ? -3.627 6.654 7.332 1.00 91.31 76 CYS A CA 1
ATOM 596 C C . CYS A 1 76 ? -3.022 6.661 5.927 1.00 91.31 76 CYS A C 1
ATOM 598 O O . CYS A 1 76 ? -3.702 6.452 4.923 1.00 91.31 76 CYS A O 1
ATOM 600 N N . HIS A 1 77 ? -1.701 6.845 5.859 1.00 91.75 77 HIS A N 1
ATOM 601 C CA . HIS A 1 77 ? -0.943 6.628 4.630 1.00 91.75 77 HIS A CA 1
ATOM 602 C C . HIS A 1 77 ? -0.496 5.172 4.593 1.00 91.75 77 HIS A C 1
ATOM 604 O O . HIS A 1 77 ? 0.142 4.691 5.529 1.00 91.75 77 HIS A O 1
ATOM 610 N N . ALA A 1 78 ? -0.810 4.479 3.510 1.00 91.94 78 ALA A N 1
ATOM 611 C CA . ALA A 1 78 ? -0.509 3.073 3.335 1.00 91.94 78 ALA A CA 1
ATOM 612 C C . ALA A 1 78 ? 0.240 2.816 2.023 1.00 91.94 78 ALA A C 1
ATOM 614 O O . ALA A 1 78 ? 0.227 3.619 1.078 1.00 91.94 78 ALA A O 1
ATOM 615 N N . VAL A 1 79 ? 0.937 1.685 1.993 1.00 92.75 79 VAL A N 1
ATOM 616 C CA . VAL A 1 79 ? 1.706 1.206 0.851 1.00 92.75 79 VAL A CA 1
ATOM 617 C C . VAL A 1 79 ? 1.368 -0.256 0.626 1.00 92.75 79 VAL A C 1
ATOM 619 O O . VAL A 1 79 ? 1.672 -1.103 1.461 1.00 92.75 79 VAL A O 1
ATOM 622 N N . PHE A 1 80 ? 0.759 -0.555 -0.514 1.00 93.44 80 PHE A N 1
ATOM 623 C CA . PHE A 1 80 ? 0.609 -1.924 -0.989 1.00 93.44 80 PHE A CA 1
ATOM 624 C C . PHE A 1 80 ? 1.911 -2.368 -1.640 1.00 93.44 80 PHE A C 1
ATOM 626 O O . PHE A 1 80 ? 2.459 -1.627 -2.455 1.00 93.44 80 PHE A O 1
ATOM 633 N N . LEU A 1 81 ? 2.387 -3.565 -1.313 1.00 92.31 81 LEU A N 1
ATOM 634 C CA . LEU A 1 81 ? 3.593 -4.171 -1.862 1.00 92.31 81 LEU A CA 1
ATOM 635 C C . LEU A 1 81 ? 3.260 -5.497 -2.534 1.00 92.31 81 LEU A C 1
ATOM 637 O O . LEU A 1 81 ? 2.531 -6.318 -1.980 1.00 92.31 81 LEU A O 1
ATOM 641 N N . LYS A 1 82 ? 3.888 -5.730 -3.686 1.00 91.56 82 LYS A N 1
ATOM 642 C CA . LYS A 1 82 ? 3.937 -7.038 -4.343 1.00 91.56 82 LYS A CA 1
ATOM 643 C C . LYS A 1 82 ? 5.370 -7.539 -4.294 1.00 91.56 82 LYS A C 1
ATOM 645 O O . LYS A 1 82 ? 6.283 -6.843 -4.740 1.00 91.56 82 LYS A O 1
ATOM 650 N N . ILE A 1 83 ? 5.565 -8.720 -3.731 1.00 90.25 83 ILE A N 1
ATOM 651 C CA . ILE A 1 83 ? 6.870 -9.283 -3.381 1.00 90.25 83 ILE A CA 1
ATOM 652 C C . ILE A 1 83 ? 6.986 -10.654 -4.046 1.00 90.25 83 ILE A C 1
ATOM 654 O O . ILE A 1 83 ? 6.019 -11.403 -4.043 1.00 90.25 83 ILE A O 1
ATOM 658 N N . ASP A 1 84 ? 8.125 -11.009 -4.633 1.00 88.31 84 ASP A N 1
ATOM 659 C CA . ASP A 1 84 ? 8.317 -12.345 -5.215 1.00 88.31 84 ASP A CA 1
ATOM 660 C C . ASP A 1 84 ? 8.621 -13.421 -4.148 1.00 88.31 84 ASP A C 1
ATOM 662 O O . ASP A 1 84 ? 8.850 -13.139 -2.972 1.00 88.31 84 ASP A O 1
ATOM 666 N N . MET A 1 85 ? 8.682 -14.693 -4.557 1.00 86.94 85 MET A N 1
ATOM 667 C CA . MET A 1 85 ? 9.070 -15.807 -3.668 1.00 86.94 85 MET A CA 1
ATOM 668 C C . MET A 1 85 ? 10.488 -15.699 -3.080 1.00 86.94 85 MET A C 1
ATOM 670 O O . MET A 1 85 ? 10.843 -16.470 -2.191 1.00 86.94 85 MET A O 1
ATOM 674 N N . ARG A 1 86 ? 11.320 -14.791 -3.593 1.00 84.06 86 ARG A N 1
ATOM 675 C CA . ARG A 1 86 ? 12.684 -14.528 -3.124 1.00 84.06 86 ARG A CA 1
ATOM 676 C C . ARG A 1 86 ? 12.751 -13.273 -2.246 1.00 84.06 86 ARG A C 1
ATOM 678 O O . ARG A 1 86 ? 13.855 -12.806 -1.983 1.00 84.06 86 ARG A O 1
ATOM 685 N N . LEU A 1 87 ? 11.601 -12.758 -1.802 1.00 85.69 87 LEU A N 1
ATOM 686 C CA . LEU A 1 87 ? 11.465 -11.560 -0.972 1.00 85.69 87 LEU A CA 1
ATOM 687 C C . LEU A 1 87 ? 11.956 -10.266 -1.648 1.00 85.69 87 LEU A C 1
ATOM 689 O O . LEU A 1 87 ? 12.273 -9.284 -0.980 1.00 85.69 87 LEU A O 1
ATOM 693 N N . ASN A 1 88 ? 11.980 -10.225 -2.981 1.00 84.94 88 ASN A N 1
ATOM 694 C CA . ASN A 1 88 ? 12.236 -8.995 -3.725 1.00 84.94 88 ASN A CA 1
ATOM 695 C C . ASN A 1 88 ? 10.929 -8.240 -3.948 1.00 84.94 88 ASN A C 1
ATOM 697 O O . ASN A 1 88 ? 9.957 -8.800 -4.457 1.00 84.94 88 ASN A O 1
ATOM 701 N N . ILE A 1 89 ? 10.920 -6.946 -3.636 1.00 88.81 89 ILE A N 1
ATOM 702 C CA . ILE A 1 89 ? 9.804 -6.068 -3.993 1.00 88.81 89 ILE A CA 1
ATOM 703 C C . ILE A 1 89 ? 9.757 -5.943 -5.519 1.00 88.81 89 ILE A C 1
ATOM 705 O O . ILE A 1 89 ? 10.712 -5.481 -6.137 1.00 88.81 89 ILE A O 1
ATOM 709 N N . LEU A 1 90 ? 8.635 -6.331 -6.118 1.00 89.19 90 LEU A N 1
ATOM 710 C CA . LEU A 1 90 ? 8.342 -6.170 -7.544 1.00 89.19 90 LEU A CA 1
ATOM 711 C C . LEU A 1 90 ? 7.722 -4.800 -7.836 1.00 89.19 90 LEU A C 1
ATOM 713 O O . LEU A 1 90 ? 7.917 -4.219 -8.907 1.00 89.19 90 LEU A O 1
ATOM 717 N N . GLY A 1 91 ? 6.969 -4.271 -6.877 1.00 90.12 91 GLY A N 1
ATOM 718 C CA . GLY A 1 91 ? 6.400 -2.943 -6.983 1.00 90.12 91 GLY A CA 1
ATOM 719 C C . GLY A 1 91 ? 5.506 -2.564 -5.813 1.00 90.12 91 GLY A C 1
ATOM 720 O O . GLY A 1 91 ? 5.272 -3.364 -4.905 1.00 90.12 91 GLY A O 1
ATOM 721 N N . MET A 1 92 ? 5.038 -1.319 -5.848 1.00 91.25 92 MET A N 1
ATOM 722 C CA . MET A 1 92 ? 4.299 -0.701 -4.760 1.00 91.25 92 MET A CA 1
ATOM 723 C C . MET A 1 92 ? 3.254 0.322 -5.217 1.00 91.25 92 MET A C 1
ATOM 725 O O . MET A 1 92 ? 3.454 1.039 -6.202 1.00 91.25 92 MET A O 1
ATOM 729 N N . VAL A 1 93 ? 2.151 0.416 -4.474 1.00 90.81 93 VAL A N 1
ATOM 730 C CA . VAL A 1 93 ? 1.090 1.415 -4.679 1.00 90.81 93 VAL A CA 1
ATOM 731 C C . VAL A 1 93 ? 0.904 2.225 -3.405 1.00 90.81 93 VAL A C 1
ATOM 733 O O . VAL A 1 93 ? 0.688 1.663 -2.335 1.00 90.81 93 VAL A O 1
ATOM 736 N N . PHE A 1 94 ? 0.978 3.546 -3.528 1.00 89.81 94 PHE A N 1
ATOM 737 C CA . PHE A 1 94 ? 0.895 4.486 -2.415 1.00 89.81 94 PHE A CA 1
ATOM 738 C C . PHE A 1 94 ? -0.505 5.075 -2.311 1.00 89.81 94 PHE A C 1
ATOM 740 O O . PHE A 1 94 ? -0.884 5.898 -3.144 1.00 89.81 94 PHE A O 1
ATOM 747 N N . PHE A 1 95 ? -1.256 4.683 -1.285 1.00 90.12 95 PHE A N 1
ATOM 748 C CA . PHE A 1 95 ? -2.648 5.085 -1.110 1.00 90.12 95 PHE A CA 1
ATOM 749 C C . PHE A 1 95 ? -2.933 5.620 0.294 1.00 90.12 95 PHE A C 1
ATOM 751 O O . PHE A 1 95 ? -2.159 5.421 1.228 1.00 90.12 95 PHE A O 1
ATOM 758 N N . ILE A 1 96 ? -4.025 6.358 0.412 1.00 90.44 96 ILE A N 1
ATOM 759 C CA . ILE A 1 96 ? -4.578 6.864 1.661 1.00 90.44 96 ILE A CA 1
ATOM 760 C C . ILE A 1 96 ? -5.869 6.093 1.927 1.00 90.44 96 ILE A C 1
ATOM 762 O O . ILE A 1 96 ? -6.608 5.769 0.990 1.00 90.44 96 ILE A O 1
ATOM 766 N N . ILE A 1 97 ? -6.123 5.792 3.194 1.00 91.00 97 ILE A N 1
ATOM 767 C CA . ILE A 1 97 ? -7.383 5.217 3.647 1.00 91.00 97 ILE A CA 1
ATOM 768 C C . ILE A 1 97 ? -7.812 5.873 4.956 1.00 91.00 97 ILE A C 1
ATOM 770 O O . ILE A 1 97 ? -6.983 6.122 5.833 1.00 91.00 97 ILE A O 1
ATOM 774 N N . ASP A 1 98 ? -9.103 6.163 5.056 1.00 91.38 98 ASP A N 1
ATOM 775 C CA . ASP A 1 98 ? -9.720 6.717 6.253 1.00 91.38 98 ASP A CA 1
ATOM 776 C C . ASP A 1 98 ? -10.308 5.595 7.103 1.00 91.38 98 ASP A C 1
ATOM 778 O O . ASP A 1 98 ? -10.895 4.643 6.578 1.00 91.38 98 ASP A O 1
ATOM 782 N N . PHE A 1 99 ? -10.168 5.731 8.416 1.00 91.81 99 PHE A N 1
ATOM 783 C CA . PHE A 1 99 ? -10.785 4.852 9.397 1.00 91.81 99 PHE A CA 1
ATOM 784 C C . PHE A 1 99 ? -11.829 5.614 10.216 1.00 91.81 99 PHE A C 1
ATOM 786 O O . PHE A 1 99 ? -11.638 6.772 10.594 1.00 91.81 99 PHE A O 1
ATOM 793 N N . ASP A 1 100 ? -12.951 4.959 10.497 1.00 90.56 100 ASP A N 1
ATOM 794 C CA . ASP A 1 100 ? -14.011 5.506 11.334 1.00 90.56 100 ASP A CA 1
ATOM 795 C C . ASP A 1 100 ? -13.643 5.469 12.831 1.00 90.56 100 ASP A C 1
ATOM 797 O O . ASP A 1 100 ? -12.616 4.928 13.245 1.00 90.56 100 ASP A O 1
ATOM 801 N N . GLU A 1 101 ? -14.492 6.054 13.679 1.00 90.69 101 GLU A N 1
ATOM 802 C CA . GLU A 1 101 ? -14.274 6.109 15.134 1.00 90.69 101 GLU A CA 1
ATOM 803 C C . GLU A 1 101 ? -14.235 4.722 15.806 1.00 90.69 101 GLU A C 1
ATOM 805 O O . GLU A 1 101 ? -13.767 4.594 16.937 1.00 90.69 101 GLU A O 1
ATOM 810 N N . GLN A 1 102 ? -14.711 3.677 15.127 1.00 85.50 102 GLN A N 1
ATOM 811 C CA . GLN A 1 102 ? -14.732 2.293 15.605 1.00 85.50 102 GLN A CA 1
ATOM 812 C C . GLN A 1 102 ? -13.539 1.481 15.070 1.00 85.50 102 GLN A C 1
ATOM 814 O O . GLN A 1 102 ? -13.407 0.304 15.410 1.00 85.50 102 GLN A O 1
ATOM 819 N N . GLY A 1 103 ? -12.665 2.096 14.264 1.00 85.94 103 GLY A N 1
ATOM 820 C CA . GLY A 1 103 ? -11.516 1.442 13.636 1.00 85.94 103 GLY A CA 1
ATOM 821 C C . GLY A 1 103 ? -11.895 0.654 12.382 1.00 85.94 103 GLY A C 1
ATOM 822 O O . GLY A 1 103 ? -11.109 -0.163 11.908 1.00 85.94 103 GLY A O 1
ATOM 823 N N . GLY A 1 104 ? -13.100 0.855 11.849 1.00 88.25 104 GLY A N 1
ATOM 824 C CA . GLY A 1 104 ? -13.515 0.311 10.563 1.00 88.25 104 GLY A CA 1
ATOM 825 C C . GLY A 1 104 ? -12.926 1.128 9.419 1.00 88.25 104 GLY A C 1
ATOM 826 O O . GLY A 1 104 ? -12.943 2.355 9.459 1.00 88.25 104 GLY A O 1
ATOM 827 N N . ALA A 1 105 ? -12.413 0.463 8.389 1.00 90.56 105 ALA A N 1
ATOM 828 C CA . ALA A 1 105 ? -11.972 1.147 7.179 1.00 90.56 105 ALA A CA 1
ATOM 829 C C . ALA A 1 105 ? -13.160 1.757 6.407 1.00 90.56 105 ALA A C 1
ATOM 831 O O . ALA A 1 105 ? -14.274 1.219 6.426 1.00 90.56 105 ALA A O 1
ATOM 832 N N . ASP A 1 106 ? -12.929 2.868 5.697 1.00 88.31 106 ASP A N 1
ATOM 833 C CA . ASP A 1 106 ? -13.952 3.492 4.854 1.00 88.31 106 ASP A CA 1
ATOM 834 C C . ASP A 1 106 ? -14.450 2.512 3.781 1.00 88.31 106 ASP A C 1
ATOM 836 O O . ASP A 1 106 ? -13.741 2.149 2.845 1.00 88.31 106 ASP A O 1
ATOM 840 N N . ARG A 1 107 ? -15.730 2.142 3.873 1.00 80.75 107 ARG A N 1
ATOM 841 C CA . ARG A 1 107 ? -16.413 1.241 2.931 1.00 80.75 107 ARG A CA 1
ATOM 842 C C . ARG A 1 107 ? -16.486 1.768 1.501 1.00 80.75 107 ARG A C 1
ATOM 844 O O . ARG A 1 107 ? -16.812 1.014 0.586 1.00 80.75 107 ARG A O 1
ATOM 851 N N . ARG A 1 108 ? -16.281 3.069 1.295 1.00 82.12 108 ARG A N 1
ATOM 852 C CA . ARG A 1 108 ? -16.244 3.674 -0.045 1.00 82.12 108 ARG A CA 1
ATOM 853 C C . ARG A 1 108 ? -14.904 3.442 -0.731 1.00 82.12 108 ARG A C 1
ATOM 855 O O . ARG A 1 108 ? -14.815 3.616 -1.947 1.00 82.12 108 ARG A O 1
ATOM 862 N N . TRP A 1 109 ? -13.883 3.059 0.029 1.00 85.81 109 TRP A N 1
ATOM 863 C CA . TRP A 1 109 ? -12.566 2.763 -0.494 1.00 85.81 109 TRP A CA 1
ATOM 864 C C . TRP A 1 109 ? -12.605 1.464 -1.311 1.00 85.81 109 TRP A C 1
ATOM 866 O O . TRP A 1 109 ? -12.986 0.409 -0.814 1.00 85.81 109 TRP A O 1
ATOM 876 N N . ASN A 1 110 ? -12.239 1.543 -2.593 1.00 82.12 110 ASN A N 1
ATOM 877 C CA . ASN A 1 110 ? -12.280 0.406 -3.520 1.00 82.12 110 ASN A CA 1
ATOM 878 C C . ASN A 1 110 ? -11.226 0.560 -4.630 1.00 82.12 110 ASN A C 1
ATOM 880 O O . ASN A 1 110 ? -11.544 0.619 -5.823 1.00 82.12 110 ASN A O 1
ATOM 884 N N . LEU A 1 111 ? -9.957 0.722 -4.247 1.00 84.19 111 LEU A N 1
ATOM 885 C CA . LEU A 1 111 ? -8.876 0.816 -5.226 1.00 84.19 111 LEU A CA 1
ATOM 886 C C . LEU A 1 111 ? -8.431 -0.583 -5.684 1.00 84.19 111 LEU A C 1
ATOM 888 O O . LEU A 1 111 ? -8.068 -1.408 -4.845 1.00 84.19 111 LEU A O 1
ATOM 892 N N . PRO A 1 112 ? -8.352 -0.850 -7.002 1.00 86.44 112 PRO A N 1
ATOM 893 C CA . PRO A 1 112 ? -7.862 -2.124 -7.520 1.00 86.44 112 PRO A CA 1
ATOM 894 C C . PRO A 1 112 ? -6.324 -2.166 -7.507 1.00 86.44 112 PRO A C 1
ATOM 896 O O . PRO A 1 112 ? -5.677 -2.126 -8.556 1.00 86.44 112 PRO A O 1
ATOM 899 N N . LEU A 1 113 ? -5.726 -2.232 -6.312 1.00 88.69 113 LEU A N 1
ATOM 900 C CA . LEU A 1 113 ? -4.279 -2.091 -6.081 1.00 88.69 113 LEU A CA 1
ATOM 901 C C . LEU A 1 113 ? -3.426 -3.005 -6.973 1.00 88.69 113 LEU A C 1
ATOM 903 O O . LEU A 1 113 ? -2.467 -2.542 -7.593 1.00 88.69 113 LEU A O 1
ATOM 907 N N . GLY A 1 114 ? -3.805 -4.281 -7.096 1.00 85.81 114 GLY A N 1
ATOM 908 C CA . GLY A 1 114 ? -3.099 -5.241 -7.948 1.00 85.81 114 GLY A CA 1
ATOM 909 C C . GLY A 1 114 ? -3.095 -4.834 -9.425 1.00 85.81 114 GLY A C 1
ATOM 910 O O . GLY A 1 114 ? -2.037 -4.801 -10.051 1.00 85.81 114 GLY A O 1
ATOM 911 N N . GLN A 1 115 ? -4.253 -4.440 -9.968 1.00 85.06 115 GLN A N 1
ATOM 912 C CA . GLN A 1 115 ? -4.362 -4.005 -11.367 1.00 85.06 115 GLN A CA 1
ATOM 913 C C . GLN A 1 115 ? -3.609 -2.697 -11.611 1.00 85.06 115 GLN A C 1
ATOM 915 O O . GLN A 1 115 ? -2.935 -2.549 -12.631 1.00 85.06 115 GLN A O 1
ATOM 920 N N . MET A 1 116 ? -3.686 -1.755 -10.666 1.00 84.75 116 MET A N 1
ATOM 921 C CA . MET A 1 116 ? -2.929 -0.506 -10.740 1.00 84.75 116 MET A CA 1
ATOM 922 C C . MET A 1 116 ? -1.432 -0.786 -10.827 1.00 84.75 116 MET A C 1
ATOM 924 O O . MET A 1 116 ? -0.742 -0.181 -11.645 1.00 84.75 116 MET A O 1
ATOM 928 N N . LEU A 1 117 ? -0.933 -1.73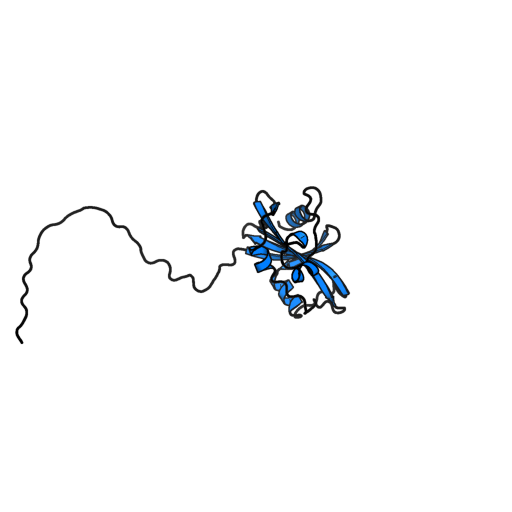6 -10.034 1.00 86.50 117 LEU A N 1
ATOM 929 C CA . LEU A 1 117 ? 0.480 -2.085 -10.039 1.00 86.50 117 LEU A CA 1
ATOM 930 C C . LEU A 1 117 ? 0.916 -2.838 -11.301 1.00 86.50 117 LEU A C 1
ATOM 932 O O . LEU A 1 117 ? 2.032 -2.644 -11.787 1.00 86.50 117 LEU A O 1
ATOM 936 N N . ASP A 1 118 ? 0.048 -3.686 -11.849 1.00 84.88 118 ASP A N 1
ATOM 937 C CA . ASP A 1 118 ? 0.339 -4.431 -13.074 1.00 84.88 118 ASP A CA 1
ATOM 938 C C . ASP A 1 118 ? 0.465 -3.502 -14.299 1.00 84.88 118 ASP A C 1
ATOM 940 O O . ASP A 1 118 ? 1.254 -3.792 -15.201 1.00 84.88 118 ASP A O 1
ATOM 944 N N . HIS A 1 119 ? -0.233 -2.360 -14.295 1.00 82.69 119 HIS A N 1
ATOM 945 C CA . HIS A 1 119 ? -0.150 -1.320 -15.330 1.00 82.69 119 HIS A CA 1
ATOM 946 C C . HIS A 1 119 ? 0.798 -0.158 -14.996 1.00 82.69 119 HIS A C 1
ATOM 948 O O . HIS A 1 119 ? 1.028 0.707 -15.843 1.00 82.69 119 HIS A O 1
ATOM 954 N N . ALA A 1 120 ? 1.353 -0.124 -13.786 1.00 83.88 120 ALA A N 1
ATOM 955 C CA . ALA A 1 120 ? 2.244 0.941 -13.356 1.00 83.88 120 ALA A CA 1
ATOM 956 C C . ALA A 1 120 ? 3.590 0.904 -14.106 1.00 83.88 120 ALA A C 1
ATOM 958 O O . ALA A 1 120 ? 4.150 -0.177 -14.340 1.00 83.88 120 ALA A O 1
ATOM 959 N N . PRO A 1 121 ? 4.163 2.071 -14.452 1.00 80.94 121 PRO A N 1
ATOM 960 C CA . PRO A 1 121 ? 5.487 2.127 -15.049 1.00 80.94 121 PRO A CA 1
ATOM 961 C C . PRO A 1 121 ? 6.558 1.674 -14.046 1.00 80.94 121 PRO A C 1
ATOM 963 O O . PRO A 1 121 ? 6.500 1.966 -12.849 1.00 80.94 121 PRO A O 1
ATOM 966 N N . ALA A 1 122 ? 7.583 0.985 -14.549 1.00 84.06 122 ALA A N 1
ATOM 967 C CA . ALA A 1 122 ? 8.814 0.781 -13.796 1.00 84.06 122 ALA A CA 1
ATOM 968 C C . ALA A 1 122 ? 9.573 2.112 -13.749 1.00 84.06 122 ALA A C 1
ATOM 970 O O . ALA A 1 122 ? 10.013 2.601 -14.790 1.00 84.06 122 ALA A O 1
ATOM 971 N N . SER A 1 123 ? 9.677 2.720 -12.566 1.00 77.56 123 SER A N 1
ATOM 972 C CA . SER A 1 123 ? 10.216 4.081 -12.424 1.00 77.56 123 SER A CA 1
ATOM 973 C C . SER A 1 123 ? 11.483 4.160 -11.579 1.00 77.56 123 SER A C 1
ATOM 975 O O . SER A 1 123 ? 12.296 5.050 -11.806 1.00 77.56 123 SER A O 1
ATOM 977 N N . HIS A 1 124 ? 11.679 3.240 -10.634 1.00 82.31 124 HIS A N 1
ATOM 978 C CA . HIS A 1 124 ? 12.814 3.251 -9.707 1.00 82.31 124 HIS A CA 1
ATOM 979 C C . HIS A 1 124 ? 13.464 1.870 -9.635 1.00 82.31 124 HIS A C 1
ATOM 981 O O . HIS A 1 124 ? 12.899 0.881 -10.098 1.00 82.31 124 HIS A O 1
ATOM 987 N N . THR A 1 125 ? 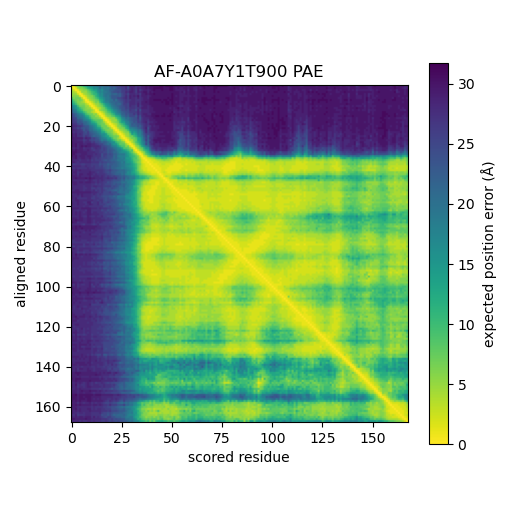14.664 1.794 -9.062 1.00 81.88 125 THR A N 1
ATOM 988 C CA . THR A 1 125 ? 15.375 0.530 -8.834 1.00 81.88 125 THR A CA 1
ATOM 989 C C . THR A 1 125 ? 15.563 0.322 -7.339 1.00 81.88 125 THR A C 1
ATOM 991 O O . THR A 1 125 ? 16.008 1.230 -6.647 1.00 81.88 125 THR A O 1
ATOM 994 N N . LEU A 1 126 ? 15.255 -0.877 -6.846 1.00 81.50 126 LEU A N 1
ATOM 995 C CA . LEU A 1 126 ? 15.448 -1.275 -5.454 1.00 81.50 126 LEU A CA 1
ATOM 996 C C . LEU A 1 126 ? 16.203 -2.605 -5.414 1.00 81.50 126 LEU A C 1
ATOM 998 O O . LEU A 1 126 ? 15.869 -3.528 -6.154 1.00 81.50 126 LEU A O 1
ATOM 1002 N N . ASN A 1 127 ? 17.252 -2.702 -4.592 1.00 75.50 127 ASN A N 1
ATOM 1003 C CA . ASN A 1 127 ? 18.120 -3.889 -4.502 1.00 75.50 127 ASN A CA 1
ATOM 1004 C C . ASN A 1 127 ? 18.631 -4.399 -5.871 1.00 75.50 127 ASN A C 1
ATOM 1006 O O . ASN A 1 127 ? 18.802 -5.597 -6.082 1.00 75.50 127 ASN A O 1
ATOM 1010 N N . GLY A 1 128 ? 18.858 -3.489 -6.827 1.00 76.00 128 GLY A N 1
ATOM 1011 C CA . GLY A 1 128 ? 19.323 -3.819 -8.180 1.00 76.00 128 GLY A CA 1
ATOM 1012 C C . GLY A 1 128 ? 18.239 -4.312 -9.148 1.00 76.00 128 GLY A C 1
ATOM 1013 O O . GLY A 1 128 ? 18.568 -4.652 -10.282 1.00 76.00 128 GLY A O 1
ATOM 1014 N N . SER A 1 129 ? 16.966 -4.326 -8.740 1.00 77.75 129 SER A N 1
ATOM 1015 C CA . SER A 1 129 ? 15.825 -4.691 -9.589 1.00 77.75 129 SER A CA 1
ATOM 1016 C C . SER A 1 129 ? 14.924 -3.487 -9.850 1.00 77.75 129 SER A C 1
ATOM 1018 O O . SER A 1 129 ? 14.648 -2.704 -8.943 1.00 77.75 129 SER A O 1
ATOM 1020 N N . ALA A 1 130 ? 14.459 -3.325 -11.090 1.00 85.50 130 ALA A N 1
ATOM 1021 C CA . ALA A 1 130 ? 13.496 -2.280 -11.424 1.00 85.50 130 ALA A CA 1
ATOM 1022 C C . ALA A 1 130 ? 12.146 -2.585 -10.760 1.00 85.50 130 ALA A C 1
ATOM 1024 O O . ALA A 1 130 ? 11.610 -3.682 -10.920 1.00 85.50 130 ALA A O 1
ATOM 1025 N N . ILE A 1 131 ? 11.600 -1.605 -10.046 1.00 87.88 131 ILE A N 1
ATOM 1026 C CA . ILE A 1 131 ? 10.323 -1.707 -9.346 1.00 87.88 131 ILE A CA 1
ATOM 1027 C C . ILE A 1 131 ? 9.268 -0.824 -10.002 1.00 87.88 131 ILE A C 1
ATOM 1029 O O . ILE A 1 131 ? 9.540 0.290 -10.467 1.00 87.88 131 ILE A O 1
ATOM 1033 N N . ARG A 1 132 ? 8.037 -1.334 -10.028 1.00 89.50 132 ARG A N 1
ATOM 1034 C CA . ARG A 1 132 ? 6.864 -0.575 -10.475 1.00 89.50 132 ARG A CA 1
ATOM 1035 C C . ARG A 1 132 ? 6.321 0.263 -9.335 1.00 89.50 132 ARG A C 1
ATOM 1037 O O . ARG A 1 132 ? 6.228 -0.220 -8.208 1.00 89.50 132 ARG A O 1
ATOM 1044 N N . ILE A 1 133 ? 5.957 1.505 -9.624 1.00 86.81 133 ILE A N 1
ATOM 1045 C CA . ILE A 1 133 ? 5.396 2.408 -8.620 1.00 86.81 133 ILE A CA 1
ATOM 1046 C C . ILE A 1 133 ? 4.116 3.023 -9.168 1.00 86.81 133 ILE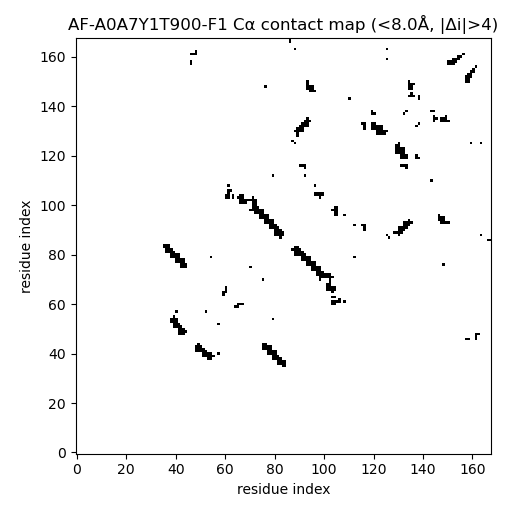 A C 1
ATOM 1048 O O . ILE A 1 133 ? 4.089 3.509 -10.292 1.00 86.81 133 ILE A O 1
ATOM 1052 N N . SER A 1 134 ? 3.062 3.021 -8.357 1.00 84.75 134 SER A N 1
ATOM 1053 C CA . SER A 1 134 ? 1.875 3.840 -8.592 1.00 84.75 134 SER A CA 1
ATOM 1054 C C . SER A 1 134 ? 1.702 4.812 -7.430 1.00 84.75 134 SER A C 1
ATOM 1056 O O . SER A 1 134 ? 1.496 4.410 -6.286 1.00 84.75 134 SER A O 1
ATOM 1058 N N . CYS A 1 135 ? 1.787 6.102 -7.730 1.00 80.88 135 CYS A N 1
ATOM 1059 C CA . CYS A 1 135 ? 1.543 7.209 -6.808 1.00 80.88 135 CYS A CA 1
ATOM 1060 C C . CYS A 1 135 ? 0.704 8.283 -7.512 1.00 80.88 135 CYS A C 1
ATOM 1062 O O . CYS A 1 135 ? 0.433 8.170 -8.712 1.00 80.88 135 CYS A O 1
ATOM 1064 N N . ARG A 1 136 ? 0.294 9.332 -6.790 1.00 76.44 136 ARG A N 1
ATOM 1065 C CA . ARG A 1 136 ? -0.604 10.372 -7.324 1.00 76.44 136 ARG A CA 1
ATOM 1066 C C . ARG A 1 136 ? -0.139 10.966 -8.662 1.00 76.44 136 ARG A C 1
ATOM 1068 O O . ARG A 1 136 ? -0.950 11.088 -9.573 1.00 76.44 136 ARG A O 1
ATOM 1075 N N . SER A 1 137 ? 1.152 11.259 -8.817 1.00 67.12 137 SER A N 1
ATOM 1076 C CA . SER A 1 137 ? 1.746 11.789 -10.060 1.00 67.12 137 SER A CA 1
ATOM 1077 C C . SER A 1 137 ? 1.845 10.770 -11.198 1.00 67.12 137 SER A C 1
ATOM 1079 O O . SER A 1 137 ? 1.963 11.164 -12.356 1.00 67.12 137 SER A O 1
ATOM 1081 N N . GLN A 1 138 ? 1.817 9.470 -10.892 1.00 62.03 138 GLN A N 1
ATOM 1082 C CA . GLN A 1 138 ? 1.983 8.381 -11.866 1.00 62.03 138 GLN A CA 1
ATOM 1083 C C . GLN A 1 138 ? 0.648 7.732 -12.269 1.00 62.03 138 GLN A C 1
ATOM 1085 O O . GLN A 1 138 ? 0.617 6.914 -13.186 1.00 62.03 138 GLN A O 1
ATOM 1090 N N . CYS A 1 139 ? -0.465 8.108 -11.631 1.00 61.78 139 CYS A N 1
ATOM 1091 C CA . CYS A 1 139 ? -1.790 7.599 -11.963 1.00 61.78 139 CYS A CA 1
ATOM 1092 C C . CYS A 1 139 ? -2.464 8.458 -13.044 1.00 61.78 139 CYS A C 1
ATOM 1094 O O . CYS A 1 139 ? -2.658 9.660 -12.869 1.00 61.78 139 CYS A O 1
ATOM 1096 N N . SER A 1 140 ? -2.862 7.837 -14.157 1.00 60.06 140 SER A N 1
ATOM 1097 C CA . SER A 1 140 ? -3.516 8.522 -15.285 1.00 60.06 140 SER A CA 1
ATOM 1098 C C . SER A 1 140 ? -5.006 8.821 -15.061 1.00 60.06 140 SER A C 1
ATOM 1100 O O . SER A 1 140 ? -5.613 9.512 -15.878 1.00 60.06 140 SER A O 1
ATOM 1102 N N . ILE A 1 141 ? -5.613 8.302 -13.987 1.00 66.38 141 ILE A N 1
ATOM 1103 C CA . ILE A 1 141 ? -7.056 8.394 -13.723 1.00 66.38 141 ILE A CA 1
ATOM 11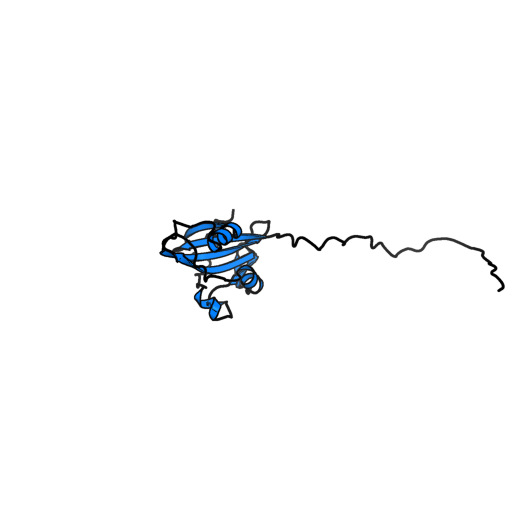04 C C . ILE A 1 141 ? -7.307 9.355 -12.556 1.00 66.38 141 ILE A C 1
ATOM 1106 O O . ILE A 1 141 ? -7.042 9.027 -11.402 1.00 66.38 141 ILE A O 1
ATOM 1110 N N . ALA A 1 142 ? -7.878 10.528 -12.847 1.00 62.72 142 ALA A N 1
ATOM 1111 C CA . ALA A 1 142 ? -8.097 11.596 -11.865 1.00 62.72 142 ALA A CA 1
ATOM 1112 C C . ALA A 1 142 ? -8.929 11.163 -10.638 1.00 62.72 142 ALA A C 1
ATOM 1114 O O . ALA A 1 142 ? -8.591 11.531 -9.522 1.00 62.72 142 ALA A O 1
ATOM 1115 N N . ALA A 1 143 ? -9.954 10.320 -10.815 1.00 61.84 143 ALA A N 1
ATOM 1116 C CA . ALA A 1 143 ? -10.777 9.819 -9.706 1.00 61.84 143 ALA A CA 1
ATOM 1117 C C . ALA A 1 143 ? -10.000 8.932 -8.710 1.00 61.84 143 ALA A C 1
ATOM 1119 O O . ALA A 1 143 ? -10.378 8.825 -7.551 1.00 61.84 143 ALA A O 1
ATOM 1120 N N . GLN A 1 144 ? -8.908 8.296 -9.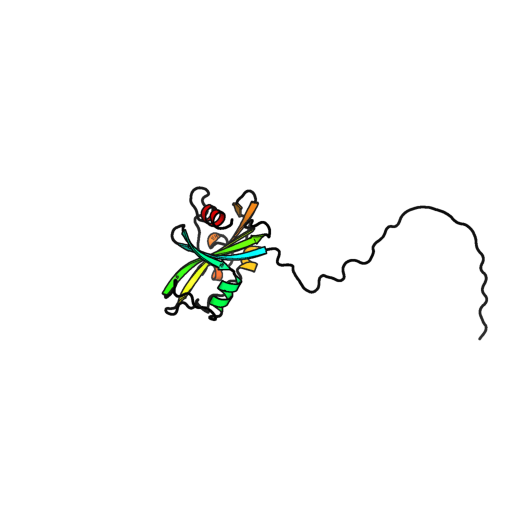148 1.00 64.19 144 GLN A N 1
ATOM 1121 C CA . GLN A 1 144 ? -8.050 7.488 -8.278 1.00 64.19 144 GLN A CA 1
ATOM 1122 C C . GLN A 1 144 ? -6.980 8.342 -7.588 1.00 64.19 144 GLN A C 1
ATOM 1124 O O . GLN A 1 144 ? -6.527 7.984 -6.507 1.00 64.19 144 GLN A O 1
ATOM 1129 N N . GLN A 1 145 ? -6.600 9.486 -8.171 1.00 67.38 145 GLN A N 1
ATOM 1130 C CA . GLN A 1 145 ? -5.569 10.371 -7.619 1.00 67.38 145 GLN A CA 1
ATOM 1131 C C . GLN A 1 145 ? -5.923 10.937 -6.240 1.00 67.38 145 GLN A C 1
ATOM 1133 O O . GLN A 1 145 ? -5.010 11.226 -5.473 1.00 67.38 145 GLN A O 1
ATOM 1138 N N . GLU A 1 146 ? -7.208 11.094 -5.913 1.00 70.94 146 GLU A N 1
ATOM 1139 C CA . GLU A 1 146 ? -7.655 11.605 -4.606 1.00 70.94 146 GLU A CA 1
ATOM 1140 C C . GLU A 1 146 ? -7.328 10.646 -3.455 1.00 70.94 146 GLU A C 1
ATOM 1142 O O . GLU A 1 146 ? -7.066 11.086 -2.340 1.00 70.94 146 GLU A O 1
ATOM 1147 N N . TYR A 1 147 ? -7.255 9.349 -3.750 1.00 73.56 147 TYR A N 1
ATOM 1148 C CA . TYR A 1 147 ? -6.912 8.301 -2.793 1.00 73.56 147 TYR A CA 1
ATOM 1149 C C . TYR A 1 147 ? -5.425 7.934 -2.820 1.00 73.56 147 TYR A C 1
ATOM 1151 O O . TYR A 1 147 ? -5.000 7.044 -2.089 1.00 73.56 147 TYR A O 1
ATOM 1159 N N . LEU A 1 148 ? -4.621 8.577 -3.673 1.00 79.38 148 LEU A N 1
ATOM 1160 C CA . LEU A 1 148 ? -3.184 8.338 -3.771 1.00 79.38 148 LEU A CA 1
ATOM 1161 C C . LEU A 1 148 ? -2.414 9.505 -3.160 1.00 79.38 148 LEU A C 1
ATOM 1163 O O . LEU A 1 148 ? -2.743 10.675 -3.357 1.00 79.38 148 LEU A O 1
ATOM 1167 N N . TRP A 1 149 ? -1.317 9.190 -2.483 1.00 80.50 149 TRP A N 1
ATOM 1168 C CA . TRP A 1 149 ? -0.387 10.201 -1.991 1.00 80.50 149 TRP A CA 1
ATOM 1169 C C . TRP A 1 149 ? 0.909 10.205 -2.800 1.00 80.50 149 TRP A C 1
ATOM 1171 O O . TRP A 1 149 ? 1.207 9.270 -3.550 1.00 80.50 149 TRP A O 1
ATOM 1181 N N . GLU A 1 150 ? 1.670 11.293 -2.685 1.00 78.62 150 GLU A N 1
ATOM 1182 C CA . GLU A 1 150 ? 3.007 11.392 -3.267 1.00 78.62 150 GLU A CA 1
ATOM 1183 C C . GLU A 1 150 ? 4.065 11.074 -2.211 1.00 78.62 150 GLU A C 1
ATOM 1185 O O . GLU A 1 150 ? 4.307 11.889 -1.316 1.00 78.62 150 GLU A O 1
ATOM 1190 N N . PRO A 1 151 ? 4.713 9.902 -2.287 1.00 76.19 151 PRO A N 1
ATOM 1191 C CA . PRO A 1 151 ? 5.838 9.597 -1.425 1.00 76.19 151 PRO A CA 1
ATOM 1192 C C . PRO A 1 151 ? 7.090 10.364 -1.837 1.00 76.19 151 PRO A C 1
ATOM 1194 O O . PRO A 1 151 ? 7.348 10.613 -3.014 1.00 76.19 151 PRO A O 1
ATOM 1197 N N . ASN A 1 152 ? 7.945 10.644 -0.856 1.00 71.88 152 ASN A N 1
ATOM 1198 C CA . ASN A 1 152 ? 9.311 11.051 -1.141 1.00 71.88 152 ASN A CA 1
ATOM 1199 C C . ASN A 1 152 ? 10.138 9.804 -1.518 1.00 71.88 152 ASN A C 1
ATOM 1201 O O . ASN A 1 152 ? 10.438 8.968 -0.660 1.00 71.88 152 ASN A O 1
ATOM 1205 N N . LEU A 1 153 ? 10.476 9.675 -2.804 1.00 67.88 153 LEU A N 1
ATOM 1206 C CA . LEU A 1 153 ? 11.197 8.531 -3.384 1.00 67.88 153 LEU A CA 1
ATOM 1207 C C . LEU A 1 153 ? 12.723 8.740 -3.460 1.00 67.88 153 LEU A C 1
ATOM 1209 O O . LEU A 1 153 ? 13.404 8.025 -4.183 1.00 67.88 153 LEU A O 1
ATOM 1213 N N . THR A 1 154 ? 13.282 9.711 -2.732 1.00 65.62 154 THR A N 1
ATOM 1214 C CA . THR A 1 154 ? 14.722 10.018 -2.805 1.00 65.62 154 THR A CA 1
ATOM 1215 C C . THR A 1 154 ? 15.569 8.908 -2.161 1.00 65.62 154 THR A C 1
ATOM 1217 O O . THR A 1 154 ? 15.316 8.520 -1.017 1.00 65.62 154 THR A O 1
ATOM 1220 N N . ASP A 1 155 ? 16.626 8.459 -2.850 1.00 55.81 155 ASP A N 1
ATOM 1221 C CA . ASP A 1 155 ? 17.479 7.312 -2.473 1.00 55.81 155 ASP A CA 1
ATOM 1222 C C . ASP A 1 155 ? 18.192 7.427 -1.104 1.00 55.81 155 ASP A C 1
ATOM 1224 O O . ASP A 1 155 ? 18.619 6.424 -0.540 1.00 55.81 155 ASP A O 1
ATOM 1228 N N . GLY A 1 156 ? 18.325 8.632 -0.535 1.00 50.25 156 GLY A N 1
ATOM 1229 C CA . GLY A 1 156 ? 19.122 8.881 0.680 1.00 50.25 156 GLY A CA 1
ATOM 1230 C C . GLY A 1 156 ? 18.356 8.929 2.008 1.00 50.25 156 GLY A C 1
ATOM 1231 O O . GLY A 1 156 ? 18.975 9.074 3.059 1.00 50.25 156 GLY A O 1
ATOM 1232 N N . GLY A 1 157 ? 17.024 8.846 1.986 1.00 55.25 157 GLY A N 1
ATOM 1233 C CA . GLY A 1 157 ? 16.210 8.971 3.205 1.00 55.25 157 GLY A CA 1
ATOM 1234 C C . GLY A 1 157 ? 14.699 8.932 2.994 1.00 55.25 157 GLY A C 1
ATOM 1235 O O . GLY A 1 157 ? 13.954 9.272 3.911 1.00 55.25 157 GLY A O 1
ATOM 1236 N N . GLY A 1 158 ? 14.242 8.566 1.794 1.00 68.25 158 GLY A N 1
ATOM 1237 C CA . GLY A 1 158 ? 12.830 8.444 1.455 1.00 68.25 158 GLY A CA 1
ATOM 1238 C C . GLY A 1 158 ? 12.181 7.158 1.970 1.00 68.25 158 GLY A C 1
ATOM 1239 O O . GLY A 1 158 ? 12.755 6.391 2.742 1.00 68.25 158 GLY A O 1
ATOM 1240 N N . VAL A 1 159 ? 10.958 6.905 1.511 1.00 75.31 159 VAL A N 1
ATOM 1241 C CA . VAL A 1 159 ? 10.163 5.732 1.916 1.00 75.31 159 VAL A CA 1
ATOM 1242 C C . VAL A 1 159 ? 10.757 4.406 1.404 1.00 75.31 159 VAL A C 1
ATOM 1244 O O . VAL A 1 159 ? 10.614 3.376 2.052 1.00 75.31 159 VAL A O 1
ATOM 1247 N N . LEU A 1 160 ? 11.471 4.432 0.273 1.00 78.06 160 LEU A N 1
ATOM 1248 C CA . LEU A 1 160 ? 12.025 3.246 -0.395 1.00 78.06 160 LEU A CA 1
ATOM 1249 C C . LEU A 1 160 ? 13.030 2.444 0.458 1.00 78.06 160 LEU A C 1
ATOM 1251 O O . LEU A 1 160 ? 12.797 1.249 0.654 1.00 78.06 160 LEU A O 1
ATOM 1255 N N . PRO A 1 161 ? 14.117 3.039 0.997 1.00 78.38 161 PRO A N 1
ATOM 1256 C CA . PRO A 1 161 ? 15.063 2.300 1.837 1.00 78.38 161 PRO A CA 1
ATOM 1257 C C . PRO A 1 161 ? 14.424 1.784 3.133 1.00 78.38 161 PRO A C 1
ATOM 1259 O O . PRO A 1 161 ? 14.804 0.725 3.627 1.00 78.38 161 PRO A O 1
ATOM 1262 N N . MET A 1 162 ? 13.428 2.500 3.665 1.00 82.31 162 MET A N 1
ATOM 1263 C CA . MET A 1 162 ? 12.681 2.067 4.844 1.00 82.31 162 MET A CA 1
ATOM 1264 C C . MET A 1 162 ? 11.874 0.791 4.555 1.00 82.31 162 MET A C 1
ATOM 1266 O O . MET A 1 162 ? 12.031 -0.188 5.281 1.00 82.31 162 MET A O 1
ATOM 1270 N N . LEU A 1 163 ? 11.121 0.744 3.452 1.00 81.56 163 LEU A N 1
ATOM 1271 C CA . LEU A 1 163 ? 10.372 -0.454 3.045 1.00 81.56 163 LEU A CA 1
ATOM 1272 C C . LEU A 1 163 ? 11.293 -1.651 2.770 1.00 81.56 163 LEU A C 1
ATOM 1274 O O . LEU A 1 163 ? 10.998 -2.767 3.191 1.00 81.56 163 LEU A O 1
ATOM 1278 N N . ALA A 1 164 ? 12.437 -1.420 2.119 1.00 79.94 164 ALA A N 1
ATOM 1279 C CA . ALA A 1 164 ? 13.423 -2.472 1.872 1.00 79.94 164 ALA A CA 1
ATOM 1280 C C . ALA A 1 164 ? 13.994 -3.075 3.165 1.00 79.94 164 ALA A C 1
ATOM 1282 O O . ALA A 1 164 ? 14.357 -4.245 3.179 1.00 79.94 164 ALA A O 1
ATOM 1283 N N . SER A 1 165 ? 14.079 -2.297 4.249 1.00 79.38 165 SER A N 1
ATOM 1284 C CA . SER A 1 165 ? 14.606 -2.777 5.532 1.00 79.38 165 SER A CA 1
ATOM 1285 C C . SER A 1 165 ? 13.622 -3.642 6.332 1.00 79.38 165 SER A C 1
ATOM 1287 O O . SER A 1 165 ? 14.057 -4.404 7.202 1.00 79.38 165 SER A O 1
ATOM 1289 N N . CYS A 1 166 ? 12.321 -3.521 6.044 1.00 78.81 166 CYS A N 1
ATOM 1290 C CA . CYS A 1 166 ? 11.255 -4.288 6.692 1.00 78.81 166 CYS A CA 1
ATOM 1291 C C . CYS A 1 166 ? 11.161 -5.721 6.161 1.00 78.81 166 CYS A C 1
ATOM 1293 O O . CYS A 1 166 ? 10.831 -6.631 6.912 1.00 78.81 166 CYS A O 1
ATOM 1295 N N . ILE A 1 167 ? 11.500 -5.937 4.891 1.00 75.38 167 ILE A N 1
ATOM 1296 C CA . ILE A 1 167 ? 11.466 -7.261 4.268 1.00 75.38 167 ILE A CA 1
ATOM 1297 C C . ILE A 1 167 ? 12.838 -7.919 4.467 1.00 75.38 167 ILE A C 1
ATOM 1299 O O . ILE A 1 167 ? 13.830 -7.468 3.893 1.00 75.38 167 ILE A O 1
ATOM 1303 N N . LYS A 1 168 ? 12.905 -8.957 5.310 1.00 58.62 168 LYS A N 1
ATOM 1304 C CA . LYS A 1 168 ? 14.125 -9.719 5.631 1.00 58.62 168 LYS A CA 1
ATOM 1305 C C . LYS A 1 168 ? 13.951 -11.207 5.389 1.00 58.62 168 LYS A C 1
ATOM 1307 O O . LYS A 1 168 ? 12.858 -11.722 5.703 1.00 58.62 168 LYS A O 1
#

pLDDT: mean 74.53, std 18.63, range [32.78, 93.44]

Sequence (168 aa):
MLHYTDQIPGEFSPDCAAVRDVQEESRLILFGAKQTNYEAVLFVSRNKVLKEMLYSEFEAVLDGVVGEPEFCGETCHAVFLKIDMRLNILGMVFFIIDFDEQGGADRRWNLPLGQMLDHAPASHTLNGSAIRISCRSQCSIAAQQEYLWEPNLTDGGGVLPMLASCIK

Radius of gyration: 27.48 Å; Cα contacts (8 Å, |Δi|>4): 265; chains: 1; bounding box: 42×71×72 Å

Nearest PDB structures (foldseek):
  2zxc-assembly1_A  TM=4.874E-01  e=1.042E+00  Pseudomonas aeruginosa
  5nvm-assembly2_C  TM=3.898E-01  e=2.324E+00  Homo sapiens
  3fzx-assembly1_A-2  TM=3.739E-01  e=1.931E+00  Bacteroides fragilis NCTC 9343
  5nvl-assembly2_C  TM=4.023E-01  e=2.974E+00  Homo sapiens
  4fvs-assembly3_C  TM=3.552E-01  e=3.364E+00  Parabacteroides distasonis ATCC 8503

Mean predicted aligned error: 13.22 Å